Protein AF-A0A3P6UB10-F1 (afdb_monomer_lite)

Sequence (144 aa):
MDTNLRHRHEGAETDVIEPNNNVRKLKDPRVMFFKTKEFHIRESLLTTLFRETEIGVVYNLFAAVFILFFLRALIDDVFTHGIPFYHFWLIGWNFQYLPATLFVWSLMFLSSFIPYAGLKIWAHVPAKGEVSLRSEVCNFLLHE

Secondary structure (DSSP, 8-state):
----------------------------TT--------------HHHHHHHHSTTHHHHHHHHHHHHHHHHHHHHHHHHHHSSTTTTHHHHHHHTTTHHHHHHHHHHHHHHTHHHHHHHHHHHHS-TTHHHHHHHHHHHHTT--

Radius of gyration: 39.45 Å; chains: 1; bounding box: 61×79×117 Å

Structure (mmCIF, N/CA/C/O backbone):
data_AF-A0A3P6UB10-F1
#
_entry.id   AF-A0A3P6UB10-F1
#
loop_
_atom_site.group_PDB
_atom_site.id
_atom_site.type_symbol
_atom_site.label_atom_id
_atom_site.label_alt_id
_atom_site.label_comp_id
_atom_site.label_asym_id
_atom_site.label_entity_id
_atom_site.label_seq_id
_atom_site.pdbx_PDB_ins_code
_atom_site.Cartn_x
_atom_site.Cartn_y
_atom_site.Cartn_z
_atom_site.occupancy
_atom_site.B_iso_or_equiv
_atom_site.auth_seq_id
_atom_site.auth_comp_id
_atom_site.auth_asym_id
_atom_site.auth_atom_id
_atom_site.pdbx_PDB_model_num
ATOM 1 N N . MET A 1 1 ? 9.795 -64.937 87.163 1.00 43.16 1 MET A N 1
ATOM 2 C CA . MET A 1 1 ? 10.782 -65.219 86.099 1.00 43.16 1 MET A CA 1
ATOM 3 C C . MET A 1 1 ? 10.377 -64.356 84.942 1.00 43.16 1 MET A C 1
ATOM 5 O O . MET A 1 1 ? 9.428 -64.660 84.233 1.00 43.16 1 MET A O 1
ATOM 9 N N . ASP A 1 2 ? 11.025 -63.213 84.875 1.00 44.38 2 ASP A N 1
ATOM 10 C CA . ASP A 1 2 ? 10.585 -62.069 84.107 1.00 44.38 2 ASP A CA 1
ATOM 11 C C . ASP A 1 2 ? 11.410 -61.985 82.835 1.00 44.38 2 ASP A C 1
ATOM 13 O O . ASP A 1 2 ? 12.611 -62.249 82.851 1.00 44.38 2 ASP A O 1
ATOM 17 N N . THR A 1 3 ? 10.796 -61.538 81.746 1.00 46.72 3 THR A N 1
ATOM 18 C CA . THR A 1 3 ? 11.454 -60.604 80.824 1.00 46.72 3 THR A CA 1
ATOM 19 C C . THR A 1 3 ? 10.410 -59.950 79.929 1.00 46.72 3 THR A C 1
ATOM 21 O O . THR A 1 3 ? 9.578 -60.613 79.319 1.00 46.72 3 THR A O 1
ATOM 24 N N . ASN A 1 4 ? 10.434 -58.619 79.871 1.00 48.84 4 ASN A N 1
ATOM 25 C CA . ASN A 1 4 ? 9.612 -57.840 78.948 1.00 48.84 4 ASN A CA 1
ATOM 26 C C . ASN A 1 4 ? 10.325 -57.743 77.595 1.00 48.84 4 ASN A C 1
ATOM 28 O O . ASN A 1 4 ? 11.499 -57.381 77.577 1.00 48.84 4 ASN A O 1
ATOM 32 N N . LEU A 1 5 ? 9.611 -57.923 76.478 1.00 54.09 5 LEU A N 1
ATOM 33 C CA . LEU A 1 5 ? 10.075 -57.445 75.168 1.00 54.09 5 LEU A CA 1
ATOM 34 C C . LEU A 1 5 ? 8.930 -56.911 74.288 1.00 54.09 5 LEU A C 1
ATOM 36 O O . LEU A 1 5 ? 8.455 -57.524 73.339 1.00 54.09 5 LEU A O 1
ATOM 40 N N . ARG A 1 6 ? 8.512 -55.697 74.651 1.00 45.22 6 ARG A N 1
ATOM 41 C CA . ARG A 1 6 ? 7.985 -54.630 73.784 1.00 45.22 6 ARG A CA 1
ATOM 42 C C . ARG A 1 6 ? 8.367 -54.784 72.296 1.00 45.22 6 ARG A C 1
ATOM 44 O O . ARG A 1 6 ? 9.534 -54.592 71.971 1.00 45.22 6 ARG A O 1
ATOM 51 N N . HIS A 1 7 ? 7.380 -54.888 71.399 1.00 45.47 7 HIS A N 1
ATOM 52 C CA . HIS A 1 7 ? 7.124 -53.819 70.416 1.00 45.47 7 HIS A CA 1
ATOM 53 C C . HIS A 1 7 ? 5.717 -53.879 69.790 1.00 45.47 7 HIS A C 1
ATOM 55 O O . HIS A 1 7 ? 5.060 -54.914 69.780 1.00 45.47 7 HIS A O 1
ATOM 61 N N . ARG A 1 8 ? 5.256 -52.718 69.308 1.00 42.69 8 ARG A N 1
ATOM 62 C CA . ARG A 1 8 ? 3.935 -52.441 68.719 1.00 42.69 8 ARG A CA 1
ATOM 63 C C . ARG A 1 8 ? 4.133 -51.819 67.337 1.00 42.69 8 ARG A C 1
ATOM 65 O O . ARG A 1 8 ? 4.926 -50.890 67.248 1.00 42.69 8 ARG A O 1
ATOM 72 N N . HIS A 1 9 ? 3.404 -52.320 66.342 1.00 42.09 9 HIS A N 1
ATOM 73 C CA . HIS A 1 9 ? 2.747 -51.625 65.217 1.00 42.09 9 HIS A CA 1
ATOM 74 C C . HIS A 1 9 ? 1.945 -52.721 64.480 1.00 42.09 9 HIS A C 1
ATOM 76 O O . HIS A 1 9 ? 2.491 -53.781 64.203 1.00 42.09 9 HIS A O 1
ATOM 82 N N . GLU A 1 10 ? 0.617 -52.671 64.357 1.00 45.34 10 GLU A N 1
ATOM 83 C CA . GLU A 1 10 ? -0.187 -51.694 63.598 1.00 45.34 10 GLU A CA 1
ATOM 84 C C . GLU A 1 10 ? 0.147 -51.730 62.102 1.00 45.34 10 GLU A C 1
ATOM 86 O O . GLU A 1 10 ? 0.910 -50.917 61.594 1.00 45.34 10 GLU A O 1
ATOM 91 N N . GLY A 1 11 ? -0.455 -52.708 61.421 1.00 38.94 11 GLY A N 1
ATOM 92 C CA . GLY A 1 11 ? -0.439 -52.888 59.971 1.00 38.94 11 GLY A CA 1
ATOM 93 C C . GLY A 1 11 ? -1.831 -53.298 59.496 1.00 38.94 11 GLY A C 1
ATOM 94 O O . GLY A 1 11 ? -2.064 -54.457 59.172 1.00 38.94 11 GLY A O 1
ATOM 95 N N . ALA A 1 12 ? -2.780 -52.362 59.543 1.00 43.38 12 ALA A N 1
ATOM 96 C CA . ALA A 1 12 ? -4.087 -52.541 58.921 1.00 43.38 12 ALA A CA 1
ATOM 97 C C . ALA A 1 12 ? -3.930 -52.274 57.418 1.00 43.38 12 ALA A C 1
ATOM 99 O O . ALA A 1 12 ? -4.004 -51.128 56.981 1.00 43.38 12 ALA A O 1
ATOM 100 N N . GLU A 1 13 ? -3.628 -53.320 56.650 1.00 41.44 13 GLU A N 1
ATOM 101 C CA . GLU A 1 13 ? -3.479 -53.218 55.199 1.00 41.44 13 GLU A CA 1
ATOM 102 C C . GLU A 1 13 ? -4.863 -53.051 54.560 1.00 41.44 13 GLU A C 1
ATOM 104 O O . GLU A 1 13 ? -5.650 -53.989 54.450 1.00 41.44 13 GLU A O 1
ATOM 109 N N . THR A 1 14 ? -5.196 -51.801 54.243 1.00 40.19 14 THR A N 1
ATOM 110 C CA . THR A 1 14 ? -6.479 -51.406 53.663 1.00 40.19 14 THR A CA 1
ATOM 111 C C . THR A 1 14 ? -6.562 -51.845 52.205 1.00 40.19 14 THR A C 1
ATOM 113 O O . THR A 1 14 ? -5.646 -51.547 51.440 1.00 40.19 14 THR A O 1
ATOM 116 N N . ASP A 1 15 ? -7.682 -52.441 51.783 1.00 41.16 15 ASP A N 1
ATOM 117 C CA . ASP A 1 15 ? -7.975 -52.661 50.361 1.00 41.16 15 ASP A CA 1
ATOM 118 C C . ASP A 1 15 ? -7.928 -51.327 49.596 1.00 41.16 15 ASP A C 1
ATOM 120 O O . ASP A 1 15 ? -8.838 -50.494 49.688 1.00 41.16 15 ASP A O 1
ATOM 124 N N . VAL A 1 16 ? -6.853 -51.108 48.832 1.00 48.25 16 VAL A N 1
ATOM 125 C CA . VAL A 1 16 ? -6.687 -49.913 47.999 1.00 48.25 16 VAL A CA 1
ATOM 126 C C . VAL A 1 16 ? -7.539 -50.071 46.744 1.00 48.25 16 VAL A C 1
ATOM 128 O O . VAL A 1 16 ? -7.069 -50.463 45.676 1.00 48.25 16 VAL A O 1
ATOM 131 N N . ILE A 1 17 ? -8.821 -49.736 46.878 1.00 52.66 17 ILE A N 1
ATOM 132 C CA . ILE A 1 17 ? -9.713 -49.517 45.741 1.00 52.66 17 ILE A CA 1
ATOM 133 C C . ILE A 1 17 ? -9.189 -48.290 44.982 1.00 52.66 17 ILE A C 1
ATOM 135 O O . ILE A 1 17 ? -9.502 -47.152 45.338 1.00 52.66 17 ILE A O 1
ATOM 139 N N . GLU A 1 18 ? -8.385 -48.509 43.938 1.00 42.69 18 GLU A N 1
ATOM 140 C CA . GLU A 1 18 ? -7.997 -47.433 43.025 1.00 42.69 18 GLU A CA 1
ATOM 141 C C . GLU A 1 18 ? -9.262 -46.775 42.442 1.00 42.69 18 GLU A C 1
ATOM 143 O O . GLU A 1 18 ? -10.068 -47.452 41.789 1.00 42.69 18 GLU A O 1
ATOM 148 N N . PRO A 1 19 ? -9.455 -45.453 42.611 1.00 47.53 19 PRO A N 1
ATOM 149 C CA . PRO A 1 19 ? -10.517 -44.748 41.915 1.00 47.53 19 PRO A CA 1
ATOM 150 C C . PRO A 1 19 ? -10.162 -44.720 40.427 1.00 47.53 19 PRO A C 1
ATOM 152 O O . PRO A 1 19 ? -9.316 -43.940 39.990 1.00 47.53 19 PRO A O 1
ATOM 155 N N . ASN A 1 20 ? -10.795 -45.601 39.650 1.00 47.34 20 ASN A N 1
ATOM 156 C CA . ASN A 1 20 ? -10.535 -45.795 38.226 1.00 47.34 20 ASN A CA 1
ATOM 157 C C . ASN A 1 20 ? -10.811 -44.503 37.427 1.00 47.34 20 ASN A C 1
ATOM 159 O O . ASN A 1 20 ? -11.913 -44.273 36.921 1.00 47.34 20 ASN A O 1
ATOM 163 N N . ASN A 1 21 ? -9.777 -43.670 37.295 1.00 53.44 21 ASN A N 1
ATOM 164 C CA . ASN A 1 21 ? -9.848 -42.283 36.828 1.00 53.44 21 ASN A CA 1
ATOM 165 C C . ASN A 1 21 ? -10.139 -42.118 35.325 1.00 53.44 21 ASN A C 1
ATOM 167 O O . ASN A 1 21 ? -10.115 -41.001 34.809 1.00 53.44 21 ASN A O 1
ATOM 171 N N . ASN A 1 22 ? -10.524 -43.190 34.628 1.00 54.50 22 ASN A N 1
ATOM 172 C CA . ASN A 1 22 ? -11.110 -43.143 33.285 1.00 54.50 22 ASN A CA 1
ATOM 173 C C . ASN A 1 22 ? -12.500 -42.451 33.218 1.00 54.50 22 ASN A C 1
ATOM 175 O O . ASN A 1 22 ? -13.247 -42.677 32.265 1.00 54.50 22 ASN A O 1
ATOM 179 N N . VAL A 1 23 ? -12.852 -41.575 34.178 1.00 59.41 23 VAL A N 1
ATOM 180 C CA . VAL A 1 23 ? -14.009 -40.668 34.094 1.00 59.41 23 VAL A CA 1
ATOM 181 C C . VAL A 1 23 ? -13.843 -39.820 32.838 1.00 59.41 23 VAL A C 1
ATOM 183 O O . VAL A 1 23 ? -13.177 -38.782 32.833 1.00 59.41 23 VAL A O 1
ATOM 186 N N . ARG A 1 24 ? -14.454 -40.287 31.746 1.00 55.56 24 ARG A N 1
ATOM 187 C CA . ARG A 1 24 ? -14.532 -39.578 30.472 1.00 55.56 24 ARG A CA 1
ATOM 188 C C . ARG A 1 24 ? -15.135 -38.215 30.777 1.00 55.56 24 ARG A C 1
ATOM 190 O O . ARG A 1 24 ? -16.334 -38.136 31.037 1.00 55.56 24 ARG A O 1
ATOM 197 N N . LYS A 1 25 ? -14.320 -37.152 30.772 1.00 56.75 25 LYS A N 1
ATOM 198 C CA . LYS A 1 25 ? -14.828 -35.789 30.941 1.00 56.75 25 LYS A CA 1
ATOM 199 C C . LYS A 1 25 ? -15.796 -35.518 29.800 1.00 56.75 25 LYS A C 1
ATOM 201 O O . LYS A 1 25 ? -15.376 -35.238 28.678 1.00 56.75 25 LYS A O 1
ATOM 206 N N . LEU A 1 26 ? -17.088 -35.637 30.103 1.00 60.03 26 LEU A N 1
ATOM 207 C CA . LEU A 1 26 ? -18.166 -35.262 29.210 1.00 60.03 26 LEU A CA 1
ATOM 208 C C . LEU A 1 26 ? -17.942 -33.783 28.904 1.00 60.03 26 LEU A C 1
ATOM 210 O O . LEU A 1 26 ? -18.044 -32.936 29.791 1.00 60.03 26 LEU A O 1
ATOM 214 N N . LYS A 1 27 ? -17.499 -33.491 27.680 1.00 57.53 27 LYS A N 1
ATOM 215 C CA . LYS A 1 27 ? -17.116 -32.140 27.279 1.00 57.53 27 LYS A CA 1
ATOM 216 C C . LYS A 1 27 ? -18.398 -31.327 27.151 1.00 57.53 27 LYS A C 1
ATOM 218 O O . LYS A 1 27 ? -19.020 -31.364 26.094 1.00 57.53 27 LYS A O 1
ATOM 223 N N . ASP A 1 28 ? -18.809 -30.677 28.245 1.00 62.31 28 ASP A N 1
ATOM 224 C CA . ASP A 1 28 ? -20.074 -29.941 28.309 1.00 62.31 28 ASP A CA 1
ATOM 225 C C . ASP A 1 28 ? -20.132 -28.957 27.128 1.00 62.31 28 ASP A C 1
ATOM 227 O O . ASP A 1 28 ? -19.274 -28.069 27.035 1.00 62.31 28 ASP A O 1
ATOM 231 N N . PRO A 1 29 ? -21.100 -29.113 26.203 1.00 60.59 29 PRO A N 1
ATOM 232 C CA . PRO A 1 29 ? -21.174 -28.296 24.997 1.00 60.59 29 PRO A CA 1
ATOM 233 C C . PRO A 1 29 ? -21.428 -26.811 25.295 1.00 60.59 29 PRO A C 1
ATOM 235 O O . PRO A 1 29 ? -21.285 -25.985 24.396 1.00 60.59 29 PRO A O 1
ATOM 238 N N . ARG A 1 30 ? -21.760 -26.448 26.543 1.00 60.22 30 ARG A N 1
ATOM 239 C CA . ARG A 1 30 ? -21.886 -25.054 26.994 1.00 60.22 30 ARG A CA 1
ATOM 240 C C . ARG A 1 30 ? -20.543 -24.361 27.236 1.00 60.22 30 ARG A C 1
ATOM 242 O O . ARG A 1 30 ? -20.505 -23.134 27.244 1.00 60.22 30 ARG A O 1
ATOM 249 N N . VAL A 1 31 ? 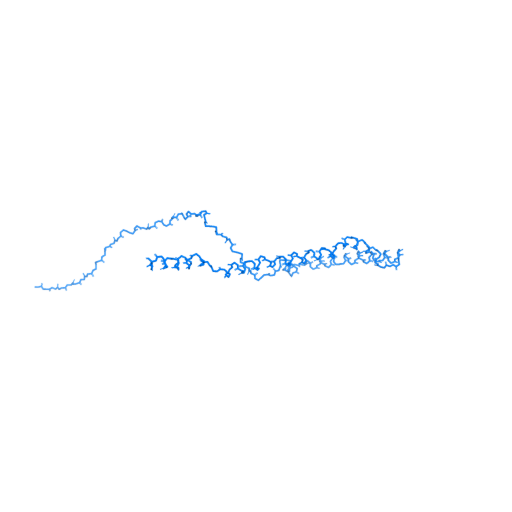-19.440 -25.098 27.398 1.00 60.59 31 VAL A N 1
ATOM 250 C CA . VAL A 1 31 ? -18.108 -24.505 27.615 1.00 60.59 31 VAL A CA 1
ATOM 251 C C . VAL A 1 31 ? -17.355 -24.401 26.288 1.00 60.59 31 VAL A C 1
ATOM 253 O O . VAL A 1 31 ? -16.527 -25.248 25.935 1.00 60.59 31 VAL A O 1
ATOM 256 N N . MET A 1 32 ? -17.632 -23.327 25.543 1.00 63.34 32 MET A N 1
ATOM 257 C CA . MET A 1 32 ? -16.860 -22.963 24.353 1.00 63.34 32 MET A CA 1
ATOM 258 C C . MET A 1 32 ? -15.435 -22.547 24.742 1.00 63.34 32 MET A C 1
ATOM 260 O O . MET A 1 32 ? -15.147 -21.379 24.992 1.00 63.34 32 MET A O 1
ATOM 264 N N . PHE A 1 33 ? -14.518 -23.517 24.755 1.00 66.75 33 PHE A N 1
ATOM 265 C CA . PHE A 1 33 ? -13.079 -23.259 24.756 1.00 66.75 33 PHE A CA 1
ATOM 266 C C . PHE A 1 33 ? -12.671 -22.623 23.421 1.00 66.75 33 PHE A C 1
ATOM 268 O O . PHE A 1 33 ? -12.265 -23.312 22.481 1.00 66.75 33 PHE A O 1
ATOM 275 N N . PHE A 1 34 ? -12.784 -21.298 23.338 1.00 75.50 34 PHE A N 1
ATOM 276 C CA . PHE A 1 34 ? -12.172 -20.518 22.270 1.00 75.50 34 PHE A CA 1
ATOM 277 C C . PHE A 1 34 ? -10.660 -20.754 22.293 1.00 75.50 34 PHE A C 1
ATOM 279 O O . PHE A 1 34 ? -10.006 -20.541 23.313 1.00 75.50 34 PHE A O 1
ATOM 286 N N . LYS A 1 35 ? -10.090 -21.202 21.169 1.00 81.88 35 LYS A N 1
ATOM 287 C CA . LYS A 1 35 ? -8.636 -21.321 21.036 1.00 81.88 35 LYS A CA 1
ATOM 288 C C . LYS A 1 35 ? -8.046 -19.913 20.983 1.00 81.88 35 LYS A C 1
ATOM 290 O O . LYS A 1 35 ? -8.129 -19.257 19.945 1.00 81.88 35 LYS A O 1
ATOM 295 N N . THR A 1 36 ? -7.464 -19.462 22.092 1.00 84.81 36 THR A N 1
ATOM 296 C CA . THR A 1 36 ? -6.751 -18.184 22.176 1.00 84.81 36 THR A CA 1
ATOM 297 C C . THR A 1 36 ? -5.736 -18.079 21.042 1.00 84.81 36 THR A C 1
ATOM 299 O O . THR A 1 36 ? -4.949 -18.998 20.807 1.00 84.81 36 THR A O 1
ATOM 302 N N . LYS A 1 37 ? -5.761 -16.962 20.311 1.00 86.69 37 LYS A N 1
ATOM 303 C CA . LYS A 1 37 ? -4.757 -16.679 19.287 1.00 86.69 37 LYS A CA 1
ATOM 304 C C . LYS A 1 37 ? -3.498 -16.163 19.975 1.00 86.69 37 LYS A C 1
ATOM 306 O O . LYS A 1 37 ? -3.414 -14.988 20.315 1.00 86.69 37 LYS A O 1
ATOM 311 N N . GLU A 1 38 ? -2.533 -17.048 20.169 1.00 88.88 38 GLU A N 1
ATOM 312 C CA . GLU A 1 38 ? -1.195 -16.678 20.622 1.00 88.88 38 GLU A CA 1
ATOM 313 C C . GLU A 1 38 ? -0.456 -15.945 19.490 1.00 88.88 38 GLU A C 1
ATOM 315 O O . GLU A 1 38 ? -0.418 -16.396 18.341 1.00 88.88 38 GLU A 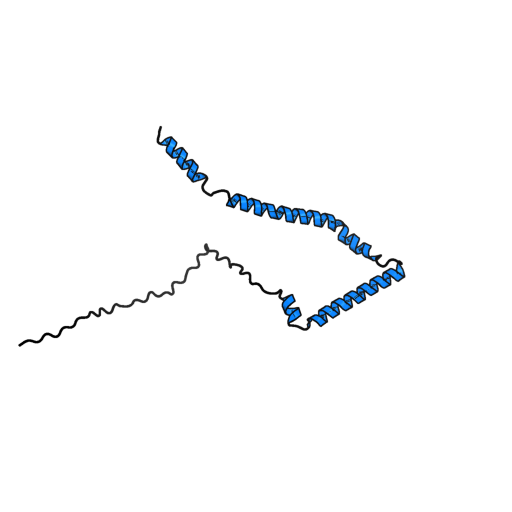O 1
ATOM 320 N N . PHE A 1 39 ? 0.075 -14.762 19.802 1.00 88.31 39 PHE A N 1
ATOM 321 C CA . PHE A 1 39 ? 0.823 -13.926 18.867 1.00 88.31 39 PHE A CA 1
ATOM 322 C C . PHE A 1 39 ? 2.314 -14.046 19.182 1.00 88.31 39 PHE A C 1
ATOM 324 O O . PHE A 1 39 ? 2.787 -13.511 20.182 1.00 88.31 39 PHE A O 1
ATOM 331 N N . HIS A 1 40 ? 3.057 -14.730 18.315 1.00 89.06 40 HIS A N 1
ATOM 332 C CA . HIS A 1 40 ? 4.515 -14.801 18.397 1.00 89.06 40 HIS A CA 1
ATOM 333 C C . HIS A 1 40 ? 5.148 -13.768 17.463 1.00 89.06 40 HIS A C 1
ATOM 335 O O . HIS A 1 40 ? 4.669 -13.559 16.346 1.00 89.06 40 HIS A O 1
ATOM 341 N N . ILE A 1 41 ? 6.254 -13.163 17.897 1.00 88.62 41 ILE A N 1
ATOM 342 C CA . ILE A 1 41 ? 7.092 -12.326 17.036 1.00 88.62 41 ILE A CA 1
ATOM 343 C C . ILE A 1 41 ? 7.806 -13.262 16.054 1.00 88.62 41 ILE A C 1
ATOM 345 O O . ILE A 1 41 ? 8.723 -13.991 16.426 1.00 88.62 41 ILE A O 1
ATOM 349 N N . ARG A 1 42 ? 7.332 -13.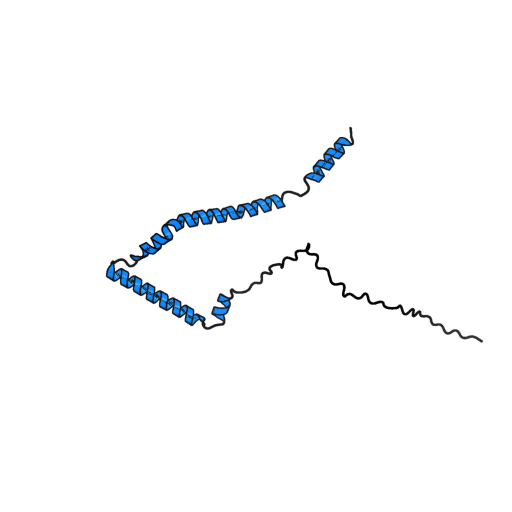283 14.806 1.00 88.69 42 ARG A N 1
ATOM 350 C CA . ARG A 1 42 ? 7.860 -14.102 13.711 1.00 88.69 42 ARG A CA 1
ATOM 351 C C . ARG A 1 42 ? 7.844 -13.278 12.431 1.00 88.69 42 ARG A C 1
ATOM 353 O O . ARG A 1 42 ? 6.832 -12.656 12.117 1.00 88.69 42 ARG A O 1
ATOM 360 N N . GLU A 1 43 ? 8.932 -13.352 11.672 1.00 85.94 43 GLU A N 1
ATOM 361 C CA . GLU A 1 43 ? 9.025 -12.771 10.332 1.00 85.94 43 GLU A CA 1
ATOM 362 C C . GLU A 1 43 ? 7.894 -13.233 9.402 1.00 85.94 43 GLU A C 1
ATOM 364 O O . GLU A 1 43 ? 7.345 -14.337 9.540 1.00 85.94 43 GLU A O 1
ATOM 369 N N . SER A 1 44 ? 7.543 -12.399 8.418 1.00 86.56 44 SER A N 1
ATOM 370 C CA . SER A 1 44 ? 6.591 -12.822 7.387 1.00 86.56 44 SER A CA 1
ATOM 371 C C . SER A 1 44 ? 7.171 -14.025 6.632 1.00 86.56 44 SER A C 1
ATOM 373 O O . SER A 1 44 ? 8.376 -14.085 6.390 1.00 86.56 44 SER A O 1
ATOM 375 N N . LEU A 1 45 ? 6.336 -15.004 6.257 1.00 84.25 45 LEU A N 1
ATOM 376 C CA . LEU A 1 45 ? 6.846 -16.206 5.579 1.00 84.25 45 LEU A CA 1
ATOM 377 C C . LEU A 1 45 ? 7.551 -15.847 4.262 1.00 84.25 45 LEU A C 1
ATOM 379 O O . LEU A 1 45 ? 8.559 -16.460 3.944 1.00 84.25 45 LEU A O 1
ATOM 383 N N . LEU A 1 46 ? 7.074 -14.816 3.560 1.00 83.69 46 LEU A N 1
ATOM 384 C CA . LEU A 1 46 ? 7.705 -14.266 2.360 1.00 83.69 46 LEU A CA 1
ATOM 385 C C . LEU A 1 46 ? 9.057 -13.598 2.671 1.00 83.69 46 LEU A C 1
ATOM 387 O O . LEU A 1 46 ? 10.004 -13.798 1.920 1.00 83.69 46 LEU A O 1
ATOM 391 N N . THR A 1 47 ? 9.187 -12.892 3.801 1.00 82.19 47 THR A N 1
ATOM 392 C CA . THR A 1 47 ? 10.470 -12.329 4.268 1.00 82.19 47 THR A CA 1
ATOM 393 C C . THR A 1 47 ? 11.484 -13.437 4.551 1.00 82.19 47 THR A C 1
ATOM 395 O O . THR A 1 47 ? 12.632 -13.338 4.130 1.00 82.19 47 THR A O 1
ATOM 398 N N . THR A 1 48 ? 11.066 -14.516 5.223 1.00 82.25 48 THR A N 1
ATOM 399 C CA . THR A 1 48 ? 11.922 -15.693 5.443 1.00 82.25 48 THR A CA 1
ATOM 400 C C . THR A 1 48 ? 12.270 -16.374 4.118 1.00 82.25 48 THR A C 1
ATOM 402 O O . THR A 1 48 ? 13.430 -16.671 3.873 1.00 82.25 48 THR A O 1
ATOM 405 N N . LEU A 1 49 ? 11.302 -16.573 3.222 1.00 82.69 49 LEU A N 1
ATOM 406 C CA . LEU A 1 49 ? 11.522 -17.264 1.948 1.00 82.69 49 LEU A CA 1
ATOM 407 C C . LEU A 1 49 ? 12.456 -16.480 1.004 1.00 82.69 49 LEU A C 1
ATOM 409 O O . LEU A 1 49 ? 13.286 -17.078 0.334 1.00 82.69 49 LEU A O 1
ATOM 413 N N . PHE A 1 50 ? 12.383 -15.146 0.988 1.00 77.44 50 PHE A N 1
ATOM 414 C CA . PHE A 1 50 ? 13.344 -14.295 0.269 1.00 77.44 50 PHE A CA 1
ATOM 415 C C . PHE A 1 50 ? 14.744 -14.266 0.911 1.00 77.44 50 PHE A C 1
ATOM 417 O O . PHE A 1 50 ? 15.690 -13.828 0.260 1.00 77.44 50 PHE A O 1
ATOM 424 N N . ARG A 1 51 ? 14.886 -14.699 2.172 1.00 75.56 51 ARG A N 1
ATOM 425 C CA . ARG A 1 51 ? 16.167 -14.760 2.894 1.00 75.56 51 ARG A CA 1
ATOM 426 C C . ARG A 1 51 ? 16.858 -16.113 2.743 1.00 75.56 51 ARG A C 1
ATOM 428 O O . ARG A 1 51 ? 18.059 -16.152 2.509 1.00 75.56 51 ARG A O 1
ATOM 435 N N . GLU A 1 52 ? 16.097 -17.198 2.871 1.00 70.00 52 GLU A N 1
ATOM 436 C CA . GLU A 1 52 ? 16.604 -18.578 2.877 1.00 70.00 52 GLU A CA 1
ATOM 437 C C . GLU A 1 52 ? 16.555 -19.251 1.485 1.00 70.00 52 GLU A C 1
ATOM 439 O O . GLU A 1 52 ? 16.831 -20.442 1.360 1.00 70.00 52 GLU A O 1
ATOM 444 N N . THR A 1 53 ? 16.127 -18.554 0.424 1.00 70.12 53 THR A N 1
ATOM 445 C CA . THR A 1 53 ? 15.960 -19.132 -0.926 1.00 70.12 53 THR A CA 1
ATOM 446 C C . THR A 1 53 ? 16.361 -18.133 -2.016 1.00 70.12 53 THR A C 1
ATOM 448 O O . THR A 1 53 ? 16.107 -16.938 -1.895 1.00 70.12 53 THR A O 1
ATOM 451 N N . GLU A 1 54 ? 16.919 -18.617 -3.133 1.00 69.06 54 GLU A N 1
ATOM 452 C CA . GLU A 1 54 ? 17.446 -17.820 -4.266 1.00 69.06 54 GLU A CA 1
ATOM 453 C C . GLU A 1 54 ? 16.383 -17.045 -5.089 1.00 69.06 54 GLU A C 1
ATOM 455 O O . GLU A 1 54 ? 16.622 -16.614 -6.219 1.00 69.06 54 GLU A O 1
ATOM 460 N N . ILE A 1 55 ? 15.199 -16.797 -4.522 1.00 77.81 55 ILE A N 1
ATOM 461 C CA . ILE A 1 55 ? 14.080 -16.076 -5.154 1.00 77.81 55 ILE A CA 1
ATOM 462 C C . ILE A 1 55 ? 14.454 -14.617 -5.488 1.00 77.81 55 ILE A C 1
ATOM 464 O O . ILE A 1 55 ? 13.796 -13.990 -6.315 1.00 77.81 55 ILE A O 1
ATOM 468 N N . GLY A 1 56 ? 15.572 -14.098 -4.967 1.00 79.19 56 GLY A N 1
ATOM 469 C CA . GLY A 1 56 ? 16.194 -12.860 -5.449 1.00 79.19 56 GLY A CA 1
ATOM 470 C C . GLY A 1 56 ? 16.420 -12.829 -6.971 1.00 79.19 56 GLY A C 1
ATOM 471 O O . GLY A 1 56 ? 16.242 -11.777 -7.583 1.00 79.19 56 GLY A O 1
ATOM 472 N N . VAL A 1 57 ? 16.706 -13.970 -7.616 1.00 86.44 57 VAL A N 1
ATOM 473 C CA . VAL A 1 57 ? 16.786 -14.064 -9.089 1.00 86.44 57 VAL A CA 1
ATOM 474 C C . VAL A 1 57 ? 15.420 -13.811 -9.735 1.00 86.44 57 VAL A C 1
ATOM 476 O O . VAL A 1 57 ? 15.327 -13.073 -10.712 1.00 86.44 57 VAL A O 1
ATOM 479 N N . VAL A 1 58 ? 14.348 -14.362 -9.162 1.00 88.88 58 VAL A N 1
ATOM 480 C CA . VAL A 1 58 ? 12.966 -14.185 -9.641 1.00 88.88 58 VAL A CA 1
ATOM 481 C C . VAL A 1 58 ? 12.484 -12.749 -9.415 1.00 88.88 58 VAL A C 1
ATOM 483 O O . VAL A 1 58 ? 11.872 -12.166 -10.307 1.00 88.88 58 VAL A O 1
ATOM 486 N N . TYR A 1 59 ? 12.808 -12.141 -8.269 1.00 89.12 59 TYR A N 1
ATOM 487 C CA . TYR A 1 59 ? 12.547 -10.722 -8.006 1.00 89.12 59 TYR A CA 1
ATOM 488 C C . TYR A 1 59 ? 13.262 -9.822 -9.024 1.00 89.12 59 TYR A C 1
ATOM 490 O O . TYR A 1 59 ? 12.625 -8.974 -9.649 1.00 89.12 59 TYR A O 1
ATOM 498 N N . ASN A 1 60 ? 14.560 -10.049 -9.254 1.00 90.44 60 ASN A N 1
ATOM 499 C CA . ASN A 1 60 ? 15.342 -9.290 -10.231 1.00 90.44 60 ASN A CA 1
ATOM 500 C C . ASN A 1 60 ? 14.836 -9.502 -11.667 1.00 90.44 60 ASN A C 1
ATOM 502 O O . ASN A 1 60 ? 14.819 -8.552 -12.445 1.00 90.44 60 ASN A O 1
ATOM 506 N N . LEU A 1 61 ? 14.367 -10.708 -12.012 1.00 93.00 61 LEU A N 1
ATOM 507 C CA . LEU A 1 61 ? 13.734 -10.994 -13.300 1.00 93.00 61 LEU A CA 1
ATOM 508 C C . LEU A 1 61 ? 12.426 -10.207 -13.470 1.00 93.00 61 LEU A C 1
ATOM 510 O O . LEU A 1 61 ? 12.255 -9.545 -14.490 1.00 93.00 61 LEU A O 1
ATOM 514 N N . PHE A 1 62 ? 11.530 -10.220 -12.476 1.00 94.94 62 PHE A N 1
ATOM 515 C CA . PHE A 1 62 ? 10.300 -9.420 -12.522 1.00 94.94 62 PHE A CA 1
ATOM 516 C C . PHE A 1 62 ? 10.596 -7.918 -12.596 1.00 94.94 62 PHE A C 1
ATOM 518 O O . PHE A 1 62 ? 9.964 -7.223 -13.389 1.00 94.94 62 PHE A O 1
ATOM 525 N N . ALA A 1 63 ? 11.577 -7.421 -11.837 1.00 94.62 63 ALA A N 1
ATOM 526 C CA . ALA A 1 63 ? 12.000 -6.024 -11.892 1.00 94.62 63 ALA A CA 1
ATOM 527 C C . ALA A 1 63 ? 12.573 -5.650 -13.272 1.00 94.62 63 ALA A C 1
ATOM 529 O O . ALA A 1 63 ? 12.178 -4.635 -13.841 1.00 94.62 63 ALA A O 1
ATOM 530 N N . ALA A 1 64 ? 13.444 -6.484 -13.851 1.00 96.56 64 ALA A N 1
ATOM 531 C CA . ALA A 1 64 ? 14.013 -6.258 -15.178 1.00 96.56 64 ALA A CA 1
ATOM 532 C C . ALA A 1 64 ? 12.943 -6.297 -16.282 1.00 96.56 64 ALA A C 1
ATOM 534 O O . ALA A 1 64 ? 12.909 -5.410 -17.130 1.00 96.56 64 ALA A O 1
ATOM 535 N N . VAL A 1 65 ? 12.032 -7.275 -16.249 1.00 96.75 65 VAL A N 1
ATOM 536 C CA . VAL A 1 65 ? 10.908 -7.380 -17.197 1.00 96.75 65 VAL A CA 1
ATOM 537 C C . VAL A 1 65 ? 9.957 -6.184 -17.065 1.00 96.75 65 VAL A C 1
ATOM 539 O O . VAL A 1 65 ? 9.551 -5.614 -18.077 1.00 96.75 65 VAL A O 1
ATOM 542 N N . PHE A 1 66 ? 9.653 -5.748 -15.839 1.00 96.19 66 PHE A N 1
ATOM 543 C CA . PHE A 1 66 ? 8.851 -4.548 -15.588 1.00 96.19 66 PHE A CA 1
ATOM 544 C C . PHE A 1 66 ? 9.529 -3.281 -16.131 1.00 96.19 66 PHE A C 1
ATOM 546 O O . PHE A 1 66 ? 8.885 -2.506 -16.833 1.00 96.19 66 PHE A O 1
ATOM 553 N N . ILE A 1 67 ? 10.830 -3.097 -15.878 1.00 95.94 67 ILE A N 1
ATOM 554 C CA . ILE A 1 67 ? 11.608 -1.962 -16.398 1.00 95.94 67 ILE A CA 1
ATOM 555 C C . ILE A 1 67 ? 11.670 -1.993 -17.931 1.00 95.94 67 ILE A C 1
ATOM 557 O O . ILE A 1 67 ? 11.499 -0.949 -18.553 1.00 95.94 67 ILE A O 1
ATOM 561 N N . LEU A 1 68 ? 11.852 -3.161 -18.555 1.00 96.25 68 LEU A N 1
ATOM 562 C CA . LEU A 1 68 ? 11.865 -3.300 -20.016 1.00 96.25 68 LEU A CA 1
ATOM 563 C C . LEU A 1 68 ? 10.505 -2.958 -20.644 1.00 96.25 68 LEU A C 1
ATOM 565 O O . LEU A 1 68 ? 10.465 -2.231 -21.636 1.00 96.25 68 LEU A O 1
ATOM 569 N N . PHE A 1 69 ? 9.392 -3.423 -20.066 1.00 93.69 69 PHE A N 1
ATOM 570 C CA . PHE A 1 69 ? 8.056 -3.055 -20.547 1.00 93.69 69 PHE A CA 1
ATOM 571 C C . PHE A 1 69 ? 7.729 -1.576 -20.303 1.00 93.69 69 PHE A C 1
ATOM 573 O O . PHE A 1 69 ? 7.185 -0.928 -21.196 1.00 93.69 69 PHE A O 1
ATOM 580 N N . PHE A 1 70 ? 8.094 -1.026 -19.142 1.00 90.62 70 PHE A N 1
ATOM 581 C CA . PHE A 1 70 ? 7.911 0.393 -18.831 1.00 90.62 70 PHE A CA 1
ATOM 582 C C . PHE A 1 70 ? 8.725 1.289 -19.772 1.00 90.62 70 PHE A C 1
ATOM 584 O O . PHE A 1 70 ? 8.185 2.231 -20.348 1.00 90.62 70 PHE A O 1
ATOM 591 N N . LEU A 1 71 ? 10.005 0.966 -19.985 1.00 92.75 71 LEU A N 1
ATOM 592 C CA . LEU A 1 71 ? 10.881 1.718 -20.880 1.00 92.75 71 LEU A CA 1
ATOM 593 C C . LEU A 1 71 ? 10.413 1.614 -22.334 1.00 92.75 71 LEU A C 1
ATOM 595 O O . LEU A 1 71 ? 10.427 2.620 -23.035 1.00 92.75 71 LEU A O 1
ATOM 599 N N . ARG A 1 72 ? 9.933 0.441 -22.775 1.00 91.44 72 ARG A N 1
ATOM 600 C CA . ARG A 1 72 ? 9.306 0.304 -24.095 1.00 91.44 72 ARG A CA 1
ATOM 601 C C . ARG A 1 72 ? 8.080 1.211 -24.222 1.00 91.44 72 ARG A C 1
ATOM 603 O O . ARG A 1 72 ? 8.010 1.963 -25.183 1.00 91.44 72 ARG A O 1
ATOM 610 N N . ALA A 1 73 ? 7.142 1.160 -23.276 1.00 88.12 73 ALA A N 1
ATOM 611 C CA . ALA A 1 73 ? 5.936 1.988 -23.328 1.00 88.12 73 ALA A CA 1
ATOM 612 C C . ALA A 1 73 ? 6.272 3.490 -23.342 1.00 88.12 73 ALA A C 1
ATOM 614 O O . ALA A 1 73 ? 5.674 4.247 -24.099 1.00 88.12 73 ALA A O 1
ATOM 615 N N . LEU A 1 74 ? 7.277 3.909 -22.567 1.00 87.88 74 LEU A N 1
ATOM 616 C CA . LEU A 1 74 ? 7.760 5.290 -22.540 1.00 87.88 74 LEU A CA 1
ATOM 617 C C . LEU A 1 74 ? 8.453 5.704 -23.853 1.00 87.88 74 LEU A C 1
ATOM 619 O O . LEU A 1 74 ? 8.288 6.839 -24.292 1.00 87.88 74 LEU A O 1
ATOM 623 N N . ILE A 1 75 ? 9.189 4.800 -24.507 1.00 89.75 75 ILE A N 1
ATOM 624 C CA . ILE A 1 75 ? 9.761 5.022 -25.847 1.00 89.75 75 ILE A CA 1
ATOM 625 C C . ILE A 1 75 ? 8.644 5.135 -26.894 1.00 89.75 75 ILE A C 1
ATOM 627 O O . ILE A 1 75 ? 8.621 6.115 -27.639 1.00 89.75 75 ILE A O 1
ATOM 631 N N . ASP A 1 76 ? 7.702 4.187 -26.917 1.00 87.25 76 ASP A N 1
ATOM 632 C CA . ASP A 1 76 ? 6.565 4.173 -27.847 1.00 87.25 76 ASP A CA 1
ATOM 633 C C . ASP A 1 76 ? 5.713 5.466 -27.680 1.00 87.25 76 ASP A C 1
ATOM 635 O O . ASP A 1 76 ? 5.308 6.066 -28.679 1.00 87.25 76 ASP A O 1
ATOM 639 N N . ASP A 1 77 ? 5.536 5.983 -26.453 1.00 87.00 77 ASP A N 1
ATOM 640 C CA . ASP A 1 77 ? 4.862 7.268 -26.174 1.00 87.00 77 ASP A CA 1
ATOM 641 C C . ASP A 1 77 ? 5.659 8.500 -26.631 1.00 87.00 77 ASP A C 1
ATOM 643 O O . ASP A 1 77 ? 5.093 9.397 -27.264 1.00 87.00 77 ASP A O 1
ATOM 647 N N . VAL A 1 78 ? 6.966 8.562 -26.349 1.00 85.44 78 VAL A N 1
ATOM 648 C CA . VAL A 1 78 ? 7.818 9.696 -26.757 1.00 85.44 78 VAL A CA 1
ATOM 649 C C . VAL A 1 78 ? 7.917 9.800 -28.277 1.00 85.44 78 VAL A C 1
ATOM 651 O O . VAL A 1 78 ? 7.782 10.900 -28.811 1.00 85.44 78 VAL A O 1
ATOM 654 N N . PHE A 1 79 ? 8.110 8.684 -28.985 1.00 85.06 79 PHE A N 1
ATOM 655 C CA . PHE A 1 79 ? 8.218 8.693 -30.448 1.00 85.06 79 PHE A CA 1
ATOM 656 C C . PHE A 1 79 ? 6.880 8.960 -31.151 1.00 85.06 79 PHE A C 1
ATOM 658 O O . PHE A 1 79 ? 6.880 9.589 -32.208 1.00 85.06 79 PHE A O 1
ATOM 665 N N . THR A 1 80 ? 5.752 8.513 -30.586 1.00 83.19 80 THR A N 1
ATOM 666 C CA . THR A 1 80 ? 4.435 8.648 -31.240 1.00 83.19 80 THR A CA 1
ATOM 667 C C . THR A 1 80 ? 3.721 9.954 -30.887 1.00 83.19 80 THR A C 1
ATOM 669 O O . THR A 1 80 ? 3.111 10.576 -31.755 1.00 83.19 80 THR A O 1
ATOM 672 N N . HIS A 1 81 ? 3.786 10.381 -29.623 1.00 78.06 81 HIS A N 1
ATOM 673 C CA . HIS A 1 81 ? 2.992 11.496 -29.087 1.00 78.06 81 HIS A CA 1
ATOM 674 C C . HIS A 1 81 ? 3.843 12.665 -28.564 1.00 78.06 81 HIS A C 1
ATOM 676 O O . HIS A 1 81 ? 3.290 13.690 -28.168 1.00 78.06 81 HIS A O 1
ATOM 682 N N . GLY A 1 82 ? 5.175 12.531 -28.521 1.00 77.44 82 GLY A N 1
ATOM 683 C CA . GLY A 1 82 ? 6.094 13.566 -28.027 1.00 77.44 82 GLY A CA 1
ATOM 684 C C . GLY A 1 82 ? 6.051 13.808 -26.511 1.00 77.44 82 GLY A C 1
ATOM 685 O O . GLY A 1 82 ? 6.811 14.631 -26.004 1.00 77.44 82 GLY A O 1
ATOM 686 N N . ILE A 1 83 ? 5.184 13.103 -25.775 1.00 78.38 83 ILE A N 1
ATOM 687 C CA . ILE A 1 83 ? 4.960 13.275 -24.335 1.00 78.38 83 ILE A CA 1
ATOM 688 C C . ILE A 1 83 ? 5.074 11.895 -23.658 1.00 78.38 83 ILE A C 1
ATOM 690 O O . ILE A 1 83 ? 4.229 11.043 -23.924 1.00 78.38 83 ILE A O 1
ATOM 694 N N . PRO A 1 84 ? 6.040 11.664 -22.741 1.00 74.25 84 PRO A N 1
ATOM 695 C CA . PRO A 1 84 ? 6.319 10.348 -22.126 1.00 74.25 84 PRO A CA 1
ATOM 696 C C . PRO A 1 84 ? 5.233 9.801 -21.176 1.00 74.25 84 PRO A C 1
ATOM 698 O O . PRO A 1 84 ? 5.465 8.823 -20.469 1.00 74.25 84 PRO A O 1
ATOM 701 N N . PHE A 1 85 ? 4.069 10.450 -21.113 1.00 74.25 85 PHE A N 1
ATOM 702 C CA . PHE A 1 85 ? 2.975 10.142 -20.190 1.00 74.25 85 PHE A CA 1
ATOM 703 C C . PHE A 1 85 ? 1.605 10.120 -20.893 1.00 74.25 85 PHE A C 1
ATOM 705 O O . PHE A 1 85 ? 0.579 10.256 -20.228 1.00 74.25 85 PHE A O 1
ATOM 712 N N . TYR A 1 86 ? 1.548 9.979 -22.221 1.00 72.75 86 TYR A N 1
ATOM 713 C CA . TYR A 1 86 ? 0.286 10.068 -22.967 1.00 72.75 86 TYR A CA 1
ATOM 714 C C . TYR A 1 86 ? -0.717 8.987 -22.525 1.00 72.75 86 TYR A C 1
ATOM 716 O O . TYR A 1 86 ? -1.866 9.295 -22.188 1.00 72.75 86 TYR A O 1
ATOM 724 N N . HIS A 1 87 ? -0.269 7.736 -22.380 1.00 72.31 87 HIS A N 1
ATOM 725 C CA . HIS A 1 87 ? -1.131 6.644 -21.907 1.00 72.31 87 HIS A CA 1
ATOM 726 C C . HIS A 1 87 ? -1.499 6.705 -20.409 1.00 72.31 87 HIS A C 1
ATOM 728 O O . HIS A 1 87 ? -2.364 5.942 -19.966 1.00 72.31 87 HIS A O 1
ATOM 734 N N . PHE A 1 88 ? -0.955 7.643 -19.617 1.00 77.12 88 PHE A N 1
ATOM 735 C CA . PHE A 1 88 ? -1.387 7.830 -18.221 1.00 77.12 88 PHE A CA 1
ATOM 736 C C . PHE A 1 88 ? -2.832 8.344 -18.112 1.00 77.12 88 PHE A C 1
ATOM 738 O O . PHE A 1 88 ? -3.435 8.228 -17.044 1.00 77.12 88 PHE A O 1
ATOM 745 N N . TRP A 1 89 ? -3.451 8.801 -19.208 1.00 80.69 89 TRP A N 1
ATOM 746 C CA . TRP A 1 89 ? -4.900 9.017 -19.241 1.00 80.69 89 TRP A CA 1
ATOM 747 C C . TRP A 1 89 ? -5.688 7.771 -18.797 1.00 80.69 89 TRP A C 1
ATOM 749 O O . TRP A 1 89 ? -6.672 7.902 -18.072 1.00 80.69 89 TRP A O 1
ATOM 759 N N . LEU A 1 90 ? -5.222 6.557 -19.124 1.00 83.31 90 LEU A N 1
ATOM 760 C CA . LEU A 1 90 ? -5.898 5.315 -18.734 1.00 83.31 90 LEU A CA 1
ATOM 761 C C . LEU A 1 90 ? -5.822 5.050 -17.217 1.00 83.31 90 LEU A C 1
ATOM 763 O O . LEU A 1 90 ? -6.789 4.552 -16.635 1.00 83.31 90 LEU A O 1
ATOM 767 N N . ILE A 1 91 ? -4.713 5.418 -16.559 1.00 84.31 91 ILE A N 1
ATOM 768 C CA . ILE A 1 91 ? -4.589 5.315 -15.094 1.00 84.31 91 ILE A CA 1
ATOM 769 C C . ILE A 1 91 ? -5.453 6.386 -14.415 1.00 84.31 91 ILE A C 1
ATOM 771 O O . ILE A 1 91 ? -6.177 6.081 -13.468 1.00 84.31 91 ILE A O 1
ATOM 775 N N . GLY A 1 92 ? -5.474 7.607 -14.963 1.00 83.19 92 GLY A N 1
ATOM 776 C CA . GLY A 1 92 ? -6.362 8.682 -14.516 1.00 83.19 92 GLY A CA 1
ATOM 777 C C . GLY A 1 92 ? -7.845 8.330 -14.660 1.00 83.19 92 GLY A C 1
ATOM 778 O O . GLY A 1 92 ? -8.625 8.637 -13.763 1.00 83.19 92 GLY A O 1
ATOM 779 N N . TRP A 1 93 ? -8.228 7.635 -15.737 1.00 85.56 93 TRP A N 1
ATOM 780 C CA . TRP A 1 93 ? -9.597 7.169 -15.972 1.00 85.56 93 TRP A CA 1
ATOM 781 C C . TRP A 1 93 ? -10.028 6.094 -14.963 1.00 85.56 93 TRP A C 1
ATOM 783 O O . TRP A 1 93 ? -11.072 6.235 -14.330 1.00 85.56 93 TRP A O 1
ATOM 793 N N . ASN A 1 94 ? -9.192 5.076 -14.726 1.00 87.69 94 ASN A N 1
ATOM 794 C CA . ASN A 1 94 ? -9.471 4.038 -13.722 1.00 87.69 94 ASN A CA 1
ATOM 795 C C . ASN A 1 94 ? -9.557 4.604 -12.291 1.00 87.69 94 ASN A C 1
ATOM 797 O O . ASN A 1 94 ? -10.344 4.119 -11.479 1.00 87.69 94 ASN A O 1
ATOM 801 N N . PHE A 1 95 ? -8.781 5.647 -11.978 1.00 89.25 95 PHE A N 1
ATOM 802 C CA . PHE A 1 95 ? -8.739 6.262 -10.649 1.00 89.25 95 PHE A CA 1
ATOM 803 C C . PHE A 1 95 ? -9.565 7.554 -10.505 1.00 89.25 95 PHE A C 1
ATOM 805 O O . PHE A 1 95 ? -9.398 8.255 -9.507 1.00 89.25 95 PHE A O 1
ATOM 812 N N . GLN A 1 96 ? -10.512 7.853 -11.408 1.00 87.38 96 GLN A N 1
ATOM 813 C CA . GLN A 1 96 ? -11.371 9.053 -11.307 1.00 87.38 96 GLN A CA 1
ATOM 814 C C . GLN A 1 96 ? -12.073 9.194 -9.946 1.00 87.38 96 GLN A C 1
ATOM 816 O O . GLN A 1 96 ? -12.190 10.298 -9.416 1.00 87.38 96 GLN A O 1
ATOM 821 N N . TYR A 1 97 ? -12.494 8.077 -9.349 1.00 89.81 97 TYR A N 1
ATOM 822 C CA . TYR A 1 97 ? -13.169 8.059 -8.049 1.00 89.81 97 TYR A CA 1
ATOM 823 C C . TYR A 1 97 ? -12.228 7.865 -6.850 1.00 89.81 97 TYR A C 1
ATOM 825 O O . TYR A 1 97 ? -12.708 7.851 -5.720 1.00 89.81 97 TYR A O 1
ATOM 833 N N . LEU A 1 98 ? -10.904 7.770 -7.042 1.00 90.75 98 LEU A N 1
ATOM 834 C CA . LEU A 1 98 ? -9.932 7.567 -5.954 1.00 90.75 98 LEU A CA 1
ATOM 835 C C . LEU A 1 98 ? -10.098 8.581 -4.800 1.00 90.75 98 LEU A C 1
ATOM 837 O O . LEU A 1 98 ? -10.127 8.129 -3.653 1.00 90.75 98 LEU A O 1
ATOM 841 N N . PRO A 1 99 ? -10.297 9.900 -5.027 1.00 89.94 99 PRO A N 1
ATOM 842 C CA . PRO A 1 99 ? -10.531 10.848 -3.933 1.00 89.94 99 PRO A CA 1
ATOM 843 C C . PRO A 1 99 ? -11.817 10.558 -3.142 1.00 89.94 99 PRO A C 1
ATOM 845 O O . PRO A 1 99 ? -11.823 10.656 -1.916 1.00 89.94 99 PRO A O 1
ATOM 848 N N . ALA A 1 100 ? -12.891 10.142 -3.822 1.00 92.50 100 ALA A N 1
ATOM 849 C CA . ALA A 1 100 ? -14.148 9.757 -3.181 1.00 92.50 100 ALA A CA 1
ATOM 850 C C . ALA A 1 100 ? -14.002 8.437 -2.404 1.00 92.50 100 ALA A C 1
ATOM 852 O O . ALA A 1 100 ? -14.480 8.330 -1.275 1.00 92.50 100 ALA A O 1
ATOM 853 N N . THR A 1 101 ? -13.273 7.462 -2.954 1.00 93.81 101 THR A N 1
ATOM 854 C CA . THR A 1 101 ? -12.936 6.205 -2.273 1.00 93.81 101 THR A CA 1
ATOM 855 C C . THR A 1 101 ? -12.099 6.457 -1.019 1.00 93.81 101 THR A C 1
ATOM 857 O O . THR A 1 101 ? -12.406 5.888 0.025 1.00 93.81 101 THR A O 1
ATOM 860 N N . LEU A 1 102 ? -11.095 7.343 -1.069 1.00 93.69 102 LEU A N 1
ATOM 861 C CA . LEU A 1 102 ? -10.311 7.733 0.111 1.00 93.69 102 LEU A CA 1
ATOM 862 C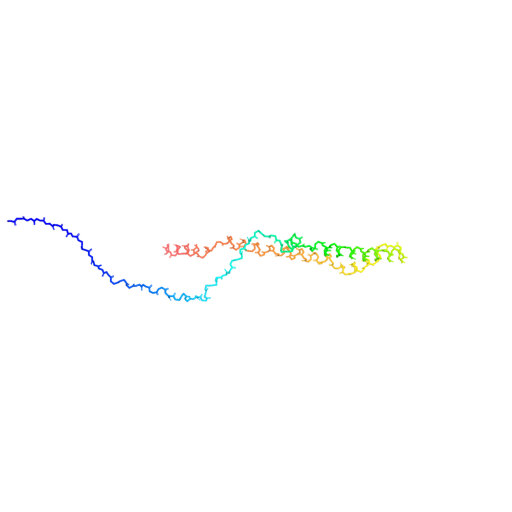 C . LEU A 1 102 ? -11.156 8.467 1.159 1.00 93.69 102 LEU A C 1
ATOM 864 O O . LEU A 1 102 ? -10.975 8.229 2.353 1.00 93.69 102 LEU A O 1
ATOM 868 N N . PHE A 1 103 ? -12.096 9.319 0.743 1.00 95.75 103 PHE A N 1
ATOM 869 C CA . PHE A 1 103 ? -13.031 9.974 1.660 1.00 95.75 103 PHE A CA 1
ATOM 870 C C . PHE A 1 103 ? -13.937 8.953 2.368 1.00 95.75 103 PHE A C 1
ATOM 872 O O . PHE A 1 103 ? -14.001 8.938 3.597 1.00 95.75 103 PHE A O 1
ATOM 879 N N . VAL A 1 104 ? -14.560 8.032 1.623 1.00 95.75 104 VAL A N 1
ATOM 880 C CA . VAL A 1 104 ? -15.392 6.951 2.187 1.00 95.75 104 VAL A CA 1
ATOM 881 C C . VAL A 1 104 ? -14.570 6.015 3.080 1.00 95.75 104 VAL A C 1
ATOM 883 O O . VAL A 1 104 ? -15.020 5.658 4.168 1.00 95.75 104 VAL A O 1
ATOM 886 N N . TRP A 1 105 ? -13.345 5.662 2.682 1.00 96.44 105 TRP A N 1
ATOM 887 C CA . TRP A 1 105 ? -12.431 4.850 3.490 1.00 96.44 105 TRP A CA 1
ATOM 888 C C . TRP A 1 105 ? -12.040 5.554 4.797 1.00 96.44 105 TRP A C 1
ATOM 890 O O . TRP A 1 105 ? -12.030 4.926 5.855 1.00 96.44 105 TRP A O 1
ATOM 900 N N . SER A 1 106 ? -11.812 6.870 4.753 1.00 95.19 106 SER A N 1
ATOM 901 C CA . SER A 1 106 ? -11.535 7.689 5.940 1.00 95.19 106 SER A CA 1
ATOM 902 C C . SER A 1 106 ? -12.745 7.758 6.878 1.00 95.19 106 SER A C 1
ATOM 904 O O . SER A 1 106 ? -12.587 7.608 8.088 1.00 95.19 106 SER A O 1
ATOM 906 N N . LEU A 1 107 ? -13.963 7.903 6.342 1.00 95.19 107 LEU A N 1
ATOM 907 C CA . LEU A 1 107 ? -15.199 7.822 7.132 1.00 95.19 107 LEU A CA 1
ATOM 908 C C . LEU A 1 107 ? -15.398 6.429 7.748 1.00 95.19 107 LEU A C 1
ATOM 910 O O . LEU A 1 107 ? -15.787 6.330 8.910 1.00 95.19 107 LEU A O 1
ATOM 914 N N . MET A 1 108 ? -15.084 5.355 7.019 1.00 94.44 108 MET A N 1
ATOM 915 C CA . MET A 1 108 ? -15.140 3.983 7.536 1.00 94.44 108 MET A CA 1
ATOM 916 C C . MET A 1 108 ? -14.119 3.763 8.667 1.00 94.44 108 MET A C 1
ATOM 918 O O . MET A 1 108 ? -14.460 3.192 9.709 1.00 94.44 108 MET A O 1
ATOM 922 N N . PHE A 1 109 ? -12.897 4.282 8.515 1.00 93.62 109 PHE A N 1
ATOM 923 C CA . PHE A 1 109 ? -11.875 4.276 9.561 1.00 93.62 109 PHE A CA 1
ATOM 924 C C . PHE A 1 109 ? -12.342 5.044 10.808 1.00 93.62 109 PHE A C 1
ATOM 926 O O . PHE A 1 109 ? -12.312 4.488 11.903 1.00 93.62 109 PHE A O 1
ATOM 933 N N . LEU A 1 110 ? -12.887 6.258 10.652 1.00 93.56 110 LEU A N 1
ATOM 934 C CA . LEU A 1 110 ? -13.488 7.025 11.754 1.00 93.56 110 LEU A CA 1
ATOM 935 C C . LEU A 1 110 ? -14.657 6.276 12.419 1.00 93.56 110 LEU A C 1
ATOM 937 O O . LEU A 1 110 ? -14.727 6.215 13.647 1.00 93.56 110 LEU A O 1
ATOM 941 N N . SER A 1 111 ? -15.536 5.643 11.636 1.00 92.75 111 SER A N 1
ATOM 942 C CA . SER A 1 111 ? -16.661 4.861 12.169 1.00 92.75 111 SER A CA 1
ATOM 943 C C . SER A 1 111 ? -16.206 3.671 13.023 1.00 92.75 111 SER A C 1
ATOM 945 O O . SER A 1 111 ? -16.899 3.289 13.964 1.00 92.75 111 SER A O 1
ATOM 947 N N . SER A 1 112 ? -14.998 3.150 12.781 1.00 92.06 112 SER A N 1
ATOM 948 C CA . SER A 1 112 ? -14.407 2.046 13.550 1.00 92.06 112 SER A CA 1
ATOM 949 C C . SER A 1 112 ? -13.992 2.448 14.976 1.00 92.06 112 SER A C 1
ATOM 951 O O . SER A 1 112 ? -13.836 1.576 15.831 1.00 92.06 112 SER A O 1
ATOM 953 N N . PHE A 1 113 ? -13.892 3.748 15.287 1.00 92.31 113 PHE A N 1
ATOM 954 C CA . PHE A 1 113 ? -13.701 4.234 16.664 1.00 92.31 113 PHE A CA 1
ATOM 955 C C . PHE A 1 113 ? -15.009 4.277 17.472 1.00 92.31 113 PHE A C 1
ATOM 957 O O . PHE A 1 113 ? -14.963 4.226 18.702 1.00 92.31 113 PHE A O 1
ATOM 964 N N . ILE A 1 114 ? -16.174 4.322 16.815 1.00 90.69 114 ILE A N 1
ATOM 965 C CA . ILE A 1 114 ? -17.491 4.347 17.474 1.00 90.69 114 ILE A CA 1
ATOM 966 C C . ILE A 1 114 ? -17.724 3.099 18.351 1.00 90.69 114 ILE A C 1
ATOM 968 O O . ILE A 1 114 ? -18.052 3.281 19.525 1.00 90.69 114 ILE A O 1
ATOM 972 N N . PRO A 1 115 ? -17.513 1.844 17.888 1.00 91.25 115 PRO A N 1
ATOM 973 C CA . PRO A 1 115 ? -17.663 0.674 18.755 1.00 91.25 115 PRO A CA 1
ATOM 974 C C . PRO A 1 115 ? -16.626 0.636 19.886 1.00 91.25 115 PRO A C 1
ATOM 976 O O . PRO A 1 115 ? -16.955 0.181 20.977 1.00 91.25 115 PRO A O 1
ATOM 979 N N . TYR A 1 116 ? -15.410 1.164 19.690 1.00 89.94 116 TYR A N 1
ATOM 980 C CA . TYR A 1 116 ? -14.432 1.296 20.779 1.00 89.94 116 TYR A CA 1
ATOM 981 C C . TYR A 1 116 ? -14.916 2.279 21.859 1.00 89.94 116 TYR A C 1
ATOM 983 O O . TYR A 1 116 ? -14.856 1.964 23.048 1.00 89.94 116 TYR A O 1
ATOM 991 N N . ALA A 1 117 ? -15.459 3.435 21.464 1.00 88.19 117 ALA A N 1
ATOM 992 C CA . ALA A 1 117 ? -16.061 4.388 22.393 1.00 88.19 117 ALA A CA 1
ATOM 993 C C . ALA A 1 117 ? -17.285 3.790 23.112 1.00 88.19 117 ALA A C 1
ATOM 995 O O . ALA A 1 117 ? -17.387 3.906 24.332 1.00 88.19 117 ALA A O 1
ATOM 996 N N . GLY A 1 118 ? -18.163 3.088 22.388 1.00 90.38 118 GLY A N 1
ATOM 997 C CA . GLY A 1 118 ? -19.325 2.396 22.953 1.00 90.38 118 GLY A CA 1
ATOM 998 C C . GLY A 1 118 ? -18.943 1.318 23.972 1.00 90.38 118 GLY A C 1
ATOM 999 O O . GLY A 1 118 ? -19.473 1.313 25.080 1.00 90.38 118 GLY A O 1
ATOM 1000 N N . LEU A 1 119 ? -17.967 0.462 23.650 1.00 89.81 119 LEU A N 1
ATOM 1001 C CA . LEU A 1 119 ? -17.434 -0.543 24.578 1.00 89.81 119 LEU A CA 1
ATOM 1002 C C . LEU A 1 119 ? -16.738 0.096 25.786 1.00 89.81 119 LEU A C 1
ATOM 1004 O O . LEU A 1 119 ? -16.905 -0.387 26.904 1.00 89.81 119 LEU A O 1
ATOM 1008 N N . LYS A 1 120 ? -16.003 1.202 25.596 1.00 87.12 120 LYS A N 1
ATOM 1009 C CA . LYS A 1 120 ? -15.395 1.952 26.704 1.00 87.12 120 LYS A CA 1
ATOM 1010 C C . LYS A 1 120 ? -16.463 2.517 27.641 1.00 87.12 120 LYS A C 1
ATOM 1012 O O . LYS A 1 120 ? -16.311 2.377 28.851 1.00 87.12 120 LYS A O 1
ATOM 1017 N N . ILE A 1 121 ? -17.529 3.117 27.106 1.00 87.00 121 ILE A N 1
ATOM 1018 C CA . ILE A 1 121 ? -18.663 3.624 27.895 1.00 87.00 121 ILE A CA 1
ATOM 1019 C C . ILE A 1 121 ? -19.342 2.468 28.634 1.00 87.00 121 ILE A C 1
ATOM 1021 O O . ILE A 1 121 ? -19.506 2.550 29.845 1.00 87.00 121 ILE A O 1
ATOM 1025 N N . TRP A 1 122 ? -19.655 1.365 27.948 1.00 87.25 122 TRP A N 1
ATOM 1026 C CA . TRP A 1 122 ? -20.286 0.189 28.555 1.00 87.25 122 TRP A CA 1
ATOM 1027 C C . TRP A 1 122 ? -19.441 -0.415 29.689 1.00 87.25 122 TRP A C 1
ATOM 1029 O O . TRP A 1 122 ? -19.981 -0.743 30.739 1.00 87.25 122 TRP A O 1
ATOM 1039 N N . ALA A 1 123 ? -18.113 -0.457 29.540 1.00 84.12 123 ALA A N 1
ATOM 1040 C CA . ALA A 1 123 ? -17.191 -0.879 30.597 1.00 84.12 123 ALA A CA 1
ATOM 1041 C C . ALA A 1 123 ? -17.056 0.124 31.766 1.00 84.12 123 ALA A C 1
ATOM 1043 O O . ALA A 1 123 ? -16.569 -0.253 32.830 1.00 84.12 123 ALA A O 1
ATOM 1044 N N . HIS A 1 124 ? -17.465 1.387 31.586 1.00 78.69 124 HIS A N 1
ATOM 1045 C CA . HIS A 1 124 ? -17.532 2.399 32.652 1.00 78.69 124 HIS A CA 1
ATOM 1046 C C . HIS A 1 124 ? -18.927 2.512 33.289 1.00 78.69 124 HIS A C 1
ATOM 1048 O O . HIS A 1 124 ? -19.043 3.114 34.354 1.00 78.69 124 HIS A O 1
ATOM 1054 N N . VAL A 1 125 ? -19.974 1.931 32.690 1.00 76.25 125 VAL A N 1
ATOM 1055 C CA . VAL A 1 125 ? -21.279 1.764 33.344 1.00 76.25 125 VAL A CA 1
ATOM 1056 C C . VAL A 1 125 ? -21.138 0.651 34.388 1.00 76.25 125 VAL A C 1
ATOM 1058 O O . VAL A 1 125 ? -20.961 -0.511 34.020 1.00 76.25 125 VAL A O 1
ATOM 1061 N N . PRO A 1 126 ? -21.207 0.948 35.699 1.00 64.81 126 PRO A N 1
ATOM 1062 C CA . PRO A 1 126 ? -21.084 -0.092 36.706 1.00 64.81 126 PRO A CA 1
ATOM 1063 C C . PRO A 1 126 ? -22.329 -0.984 36.682 1.00 64.81 126 PRO A C 1
ATOM 1065 O O . PRO A 1 126 ? -23.459 -0.495 36.715 1.00 64.81 126 PRO A O 1
AT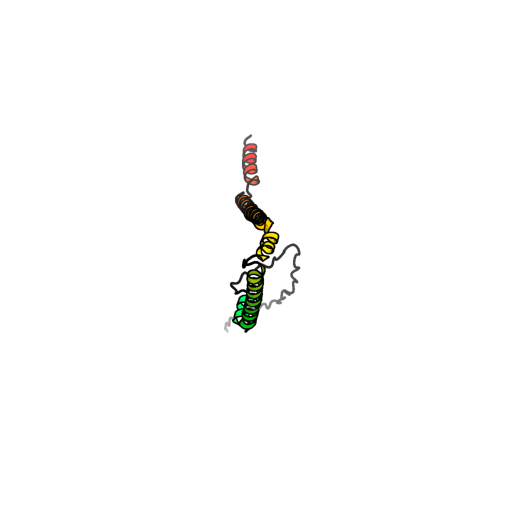OM 1068 N N . ALA A 1 127 ? -22.137 -2.303 36.749 1.00 58.59 127 ALA A N 1
ATOM 1069 C CA . ALA A 1 127 ? -23.210 -3.297 36.885 1.00 58.59 127 ALA A CA 1
ATOM 1070 C C . ALA A 1 127 ? -23.882 -3.289 38.286 1.00 58.59 127 ALA A C 1
ATOM 1072 O O . ALA A 1 127 ? -24.182 -4.334 38.857 1.00 58.59 127 ALA A O 1
ATOM 1073 N N . LYS A 1 128 ? -24.074 -2.100 38.875 1.00 55.06 128 LYS A N 1
ATOM 1074 C CA . LYS A 1 128 ? -24.633 -1.857 40.217 1.00 55.06 128 LYS A CA 1
ATOM 1075 C C . LYS A 1 128 ? -25.864 -0.935 40.222 1.00 55.06 128 LYS A C 1
ATOM 1077 O O . LYS A 1 128 ? -26.286 -0.506 41.292 1.00 55.06 128 LYS A O 1
ATOM 1082 N N . GLY A 1 129 ? -26.463 -0.663 39.058 1.00 53.44 129 GLY A N 1
ATOM 1083 C CA . GLY A 1 129 ? -27.648 0.199 38.942 1.00 53.44 129 GLY A CA 1
ATOM 1084 C C . GLY A 1 129 ? -28.862 -0.282 39.752 1.00 53.44 129 GLY A C 1
ATOM 1085 O O . GLY A 1 129 ? -29.478 0.512 40.456 1.00 53.44 129 GLY A O 1
ATOM 1086 N N . GLU A 1 130 ? -29.184 -1.580 39.715 1.00 53.03 130 GLU A N 1
ATOM 1087 C CA . GLU A 1 130 ? -30.391 -2.103 40.381 1.00 53.03 130 GLU A CA 1
ATOM 1088 C C . GLU A 1 130 ? -30.259 -2.246 41.904 1.00 53.03 130 GLU A C 1
ATOM 1090 O O . GLU A 1 130 ? -31.222 -2.015 42.636 1.00 53.03 130 GLU A O 1
ATOM 1095 N N . VAL A 1 131 ? -29.075 -2.625 42.400 1.00 53.03 131 VAL A N 1
ATOM 1096 C CA . VAL A 1 131 ? -28.894 -2.956 43.826 1.00 53.03 131 VAL A CA 1
ATOM 1097 C C . VAL A 1 131 ? -29.014 -1.706 44.701 1.00 53.03 131 VAL A C 1
ATOM 1099 O O . VAL A 1 131 ? -29.672 -1.758 45.736 1.00 53.03 131 VAL A O 1
ATOM 1102 N N . SER A 1 132 ? -28.446 -0.576 44.259 1.00 47.47 132 SER A N 1
ATOM 1103 C CA . SER A 1 132 ? -28.459 0.677 45.028 1.00 47.47 132 SER A CA 1
ATOM 1104 C C . SER A 1 132 ? -29.868 1.269 45.158 1.00 47.47 132 SER A C 1
ATOM 1106 O O . SER A 1 132 ? -30.267 1.680 46.246 1.00 47.47 132 SER A O 1
ATOM 1108 N N . LEU A 1 133 ? -30.652 1.255 44.072 1.00 54.34 133 LEU A N 1
ATOM 1109 C CA . LEU A 1 133 ? -32.031 1.755 44.089 1.00 54.34 133 LEU A CA 1
ATOM 1110 C C . LEU A 1 133 ? -32.949 0.883 44.954 1.00 54.34 133 LEU A C 1
ATOM 1112 O O . LEU A 1 133 ? -33.770 1.419 45.699 1.00 54.34 133 LEU A O 1
ATOM 1116 N N . ARG A 1 134 ? -32.790 -0.450 44.931 1.00 55.75 134 ARG A N 1
ATOM 1117 C CA . ARG A 1 134 ? -33.556 -1.318 45.840 1.00 55.75 134 ARG A CA 1
ATOM 1118 C C . ARG A 1 134 ? -33.177 -1.122 47.308 1.00 55.75 134 ARG A C 1
ATOM 1120 O O . ARG A 1 134 ? -34.078 -1.196 48.136 1.00 55.75 134 ARG A O 1
ATOM 1127 N N . SER A 1 135 ? -31.913 -0.856 47.650 1.00 56.78 135 SER A N 1
ATOM 1128 C CA . SER A 1 135 ? -31.535 -0.619 49.053 1.00 56.78 135 SER A CA 1
ATOM 1129 C C . SER A 1 135 ? -32.115 0.675 49.631 1.00 56.78 135 SER A C 1
ATOM 1131 O O . SER A 1 135 ? -32.549 0.665 50.779 1.00 56.78 135 SER A O 1
ATOM 1133 N N . GLU A 1 136 ? -32.183 1.766 48.862 1.00 58.56 136 GLU A N 1
ATOM 1134 C CA . GLU A 1 136 ? -32.736 3.026 49.384 1.00 58.56 136 GLU A CA 1
ATOM 1135 C C . GLU A 1 136 ? -34.266 2.994 49.479 1.00 58.56 136 GLU A C 1
ATOM 1137 O O . GLU A 1 136 ? -34.813 3.3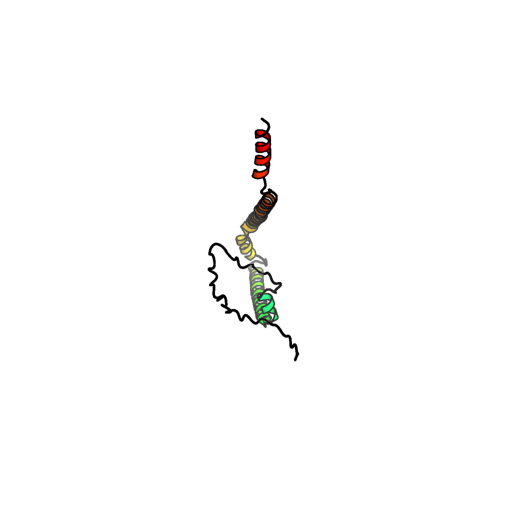39 50.526 1.00 58.56 136 GLU A O 1
ATOM 1142 N N . VAL A 1 137 ? -34.962 2.468 48.462 1.00 63.72 137 VAL A N 1
ATOM 1143 C CA . VAL A 1 137 ? -36.429 2.300 48.511 1.00 63.72 137 VAL A CA 1
ATOM 1144 C C . VAL A 1 137 ? -36.853 1.341 49.633 1.00 63.72 137 VAL A C 1
ATOM 1146 O O . VAL A 1 137 ? -37.862 1.579 50.292 1.00 63.72 137 VAL A O 1
ATOM 1149 N N . CYS A 1 138 ? -36.079 0.281 49.897 1.00 58.38 138 CYS A N 1
ATOM 1150 C CA . CYS A 1 138 ? -36.378 -0.663 50.978 1.00 58.38 138 CYS A CA 1
ATOM 1151 C C . CYS A 1 138 ? -36.110 -0.084 52.379 1.00 58.38 138 CYS A C 1
ATOM 1153 O O . CYS A 1 138 ? -36.815 -0.445 53.311 1.00 58.38 138 CYS A O 1
ATOM 1155 N N . ASN A 1 139 ? -35.146 0.834 52.538 1.00 59.91 139 ASN A N 1
ATOM 1156 C CA . ASN A 1 139 ? -34.962 1.565 53.799 1.00 59.91 139 ASN A CA 1
ATOM 1157 C C . ASN A 1 139 ? -36.087 2.584 54.041 1.00 59.91 139 ASN A C 1
ATOM 1159 O O . ASN A 1 139 ? -36.523 2.741 55.178 1.00 59.91 139 ASN A O 1
ATOM 1163 N N . PHE A 1 140 ? -36.573 3.256 52.991 1.00 65.56 140 PHE A N 1
ATOM 1164 C CA . PHE A 1 140 ? -37.663 4.230 53.118 1.00 65.56 140 PHE A CA 1
ATOM 1165 C C . PHE A 1 140 ? -38.981 3.553 53.539 1.00 65.56 140 PHE A C 1
ATOM 1167 O O . PHE A 1 140 ? -39.641 4.012 54.463 1.00 65.56 140 PHE A O 1
ATOM 1174 N N . LEU A 1 141 ? -39.303 2.399 52.940 1.00 66.81 141 LEU A N 1
ATOM 1175 C CA . LEU A 1 141 ? -40.485 1.579 53.263 1.00 66.81 141 LEU A CA 1
ATOM 1176 C C . LEU A 1 141 ? -40.392 0.790 54.589 1.00 66.81 141 LEU A C 1
ATOM 1178 O O . LEU A 1 141 ? -41.264 -0.030 54.867 1.00 66.81 141 LEU A O 1
ATOM 1182 N N . LEU A 1 142 ? -39.340 0.992 55.390 1.00 65.31 142 LEU A N 1
ATOM 1183 C CA . LEU A 1 142 ? -39.163 0.375 56.716 1.00 65.31 142 LEU A CA 1
ATOM 1184 C C . LEU A 1 142 ? -39.171 1.416 57.854 1.00 65.31 142 LEU A C 1
ATOM 1186 O O . LEU A 1 142 ? -38.853 1.087 58.997 1.00 65.31 142 LEU A O 1
ATOM 1190 N N . HIS A 1 143 ? -39.503 2.672 57.537 1.00 55.34 143 HIS A N 1
ATOM 1191 C CA . HIS A 1 143 ? -39.529 3.806 58.467 1.00 55.34 143 HIS A CA 1
ATOM 1192 C C . HIS A 1 143 ? -40.836 4.633 58.340 1.00 55.34 143 HIS A C 1
ATOM 1194 O O . HIS A 1 143 ? -40.887 5.802 58.732 1.00 55.34 143 HIS A O 1
ATOM 1200 N N . GLU A 1 144 ? -41.896 4.018 57.808 1.00 50.16 144 GLU A N 1
ATOM 1201 C CA . GLU A 1 144 ? -43.273 4.536 57.729 1.00 50.16 144 GLU A CA 1
ATOM 1202 C C . GLU A 1 144 ? -44.255 3.461 58.230 1.00 50.16 144 GLU A C 1
ATOM 1204 O O . GLU A 1 144 ? -45.143 3.820 59.035 1.00 50.16 144 GLU A O 1
#

pLDDT: mean 74.61, std 17.64, range [38.94, 96.75]

Organism: Cylicostephanus goldi (NCBI:txid71465)

Foldseek 3Di:
DDDDDDDDDDDPPDDPPDPPPPPPPPPPPVDPPDDDDDDDPDDDVVVVCVVVDPCVVVVVVVVVVVCVVLVVLQVVCCVPPVDSCPVCVVVCVVCVCVVVVVVVVVVVVVVVCVVVVVVVVVVVPDPCVPVVVVVVVVVVVVPD